Protein AF-A0A1G3LKF8-F1 (afdb_monomer_lite)

pLDDT: mean 77.19, std 15.79, range [40.66, 95.0]

Secondary structure (DSSP, 8-state):
-PEEEEEEEEPP--S-EEEEEE-TTSSEEEEEEEETTEEEEEEEE-GGG--EEEEEEEEEETTSSS------EEEEEEETTS-EEEEEETTEEEEEEETTTTEEEES---TT---SSSSPP-GGGHHHHHHHHHH-

Structure (mmCIF, N/CA/C/O backbone):
data_AF-A0A1G3LKF8-F1
#
_entry.id   AF-A0A1G3LKF8-F1
#
loop_
_atom_site.group_PDB
_atom_site.id
_atom_site.type_symbol
_atom_site.label_atom_id
_atom_site.label_alt_id
_atom_site.label_comp_id
_atom_site.label_asym_id
_atom_site.label_entity_id
_atom_site.label_seq_id
_atom_site.pdbx_PDB_ins_code
_atom_site.Cartn_x
_atom_site.Cartn_y
_atom_site.Cartn_z
_atom_site.occupancy
_atom_site.B_iso_or_equiv
_atom_site.auth_seq_id
_atom_site.auth_comp_id
_atom_site.auth_asym_id
_atom_site.auth_atom_id
_atom_site.pdbx_PDB_model_num
ATOM 1 N N . MET A 1 1 ? -6.029 -15.668 3.009 1.00 64.62 1 MET A N 1
ATOM 2 C CA . MET A 1 1 ? -6.531 -14.304 3.314 1.00 64.62 1 MET A CA 1
ATOM 3 C C . MET A 1 1 ? -6.986 -13.726 1.996 1.00 64.62 1 MET A C 1
ATOM 5 O O . MET A 1 1 ? -6.193 -13.745 1.072 1.00 64.62 1 MET A O 1
ATOM 9 N N . ASN A 1 2 ? -8.210 -13.216 1.867 1.00 74.62 2 ASN A N 1
ATOM 10 C CA . ASN A 1 2 ? -8.661 -12.775 0.546 1.00 74.62 2 ASN A CA 1
ATOM 11 C C . ASN A 1 2 ? -8.170 -11.356 0.231 1.00 74.62 2 ASN A C 1
ATOM 13 O O . ASN A 1 2 ? -8.247 -10.463 1.079 1.00 74.62 2 ASN A O 1
ATOM 17 N N . LEU A 1 3 ? -7.693 -11.156 -0.999 1.00 73.69 3 LEU A N 1
ATOM 18 C CA . LEU A 1 3 ? -7.402 -9.834 -1.547 1.00 73.69 3 LEU A CA 1
ATOM 19 C C . LEU A 1 3 ? -8.635 -9.296 -2.271 1.00 73.69 3 LEU A C 1
ATOM 21 O O . LEU A 1 3 ? -9.253 -9.986 -3.082 1.00 73.69 3 LEU A O 1
ATOM 25 N N . ILE A 1 4 ? -8.983 -8.055 -1.964 1.00 73.88 4 ILE A N 1
ATOM 26 C CA . ILE A 1 4 ? -10.021 -7.288 -2.634 1.00 73.88 4 ILE A CA 1
ATOM 27 C C . ILE A 1 4 ? -9.317 -6.315 -3.573 1.00 73.88 4 ILE A C 1
ATOM 29 O O . ILE A 1 4 ? -8.520 -5.482 -3.134 1.00 73.88 4 ILE A O 1
ATOM 33 N N . ILE A 1 5 ? -9.629 -6.424 -4.865 1.00 67.81 5 ILE A N 1
ATOM 34 C CA . ILE A 1 5 ? -9.165 -5.460 -5.860 1.00 67.81 5 ILE A CA 1
ATOM 35 C C . ILE A 1 5 ? -9.891 -4.145 -5.606 1.00 67.81 5 ILE A C 1
ATOM 37 O O . ILE A 1 5 ? -11.098 -4.056 -5.831 1.00 67.81 5 ILE A O 1
ATOM 41 N N . ASP A 1 6 ? -9.159 -3.138 -5.138 1.00 67.25 6 ASP A N 1
ATOM 42 C CA . ASP A 1 6 ? -9.721 -1.812 -4.878 1.00 67.25 6 ASP A CA 1
ATOM 43 C C . ASP A 1 6 ? -9.543 -0.901 -6.092 1.00 67.25 6 ASP A C 1
ATOM 45 O O . ASP A 1 6 ? -10.496 -0.282 -6.570 1.00 67.25 6 ASP A O 1
ATOM 49 N N . LYS A 1 7 ? -8.327 -0.855 -6.656 1.00 68.56 7 LYS A N 1
ATOM 50 C CA . LYS A 1 7 ? -8.035 0.058 -7.762 1.00 68.56 7 LYS A CA 1
ATOM 51 C C . LYS A 1 7 ? -7.083 -0.542 -8.779 1.00 68.56 7 LYS A C 1
ATOM 53 O O . LYS A 1 7 ? -5.993 -0.997 -8.452 1.00 68.56 7 LYS A O 1
ATOM 58 N N . THR A 1 8 ? -7.480 -0.472 -10.045 1.00 65.94 8 THR A N 1
ATOM 59 C CA . THR A 1 8 ? -6.629 -0.795 -11.195 1.00 65.94 8 THR A CA 1
ATOM 60 C C . THR A 1 8 ? -6.583 0.407 -12.126 1.00 65.94 8 THR A C 1
ATOM 62 O O . THR A 1 8 ? -7.626 0.935 -12.511 1.00 65.94 8 THR A O 1
ATOM 65 N N . ILE A 1 9 ? -5.381 0.843 -12.496 1.00 65.38 9 ILE A N 1
ATOM 66 C CA . ILE A 1 9 ? -5.156 1.922 -13.458 1.00 65.38 9 ILE A CA 1
ATOM 67 C C . ILE A 1 9 ? -4.177 1.433 -14.528 1.00 65.38 9 ILE A C 1
ATOM 69 O O . ILE A 1 9 ? -3.052 1.031 -14.231 1.00 65.38 9 ILE A O 1
ATOM 73 N N . GLY A 1 10 ? -4.595 1.507 -15.794 1.00 58.72 10 GLY A N 1
ATOM 74 C CA . GLY A 1 10 ? -3.678 1.414 -16.930 1.00 58.72 10 GLY A CA 1
ATOM 75 C C . GLY A 1 10 ? -2.925 2.734 -17.084 1.00 58.72 10 GLY A C 1
ATOM 76 O O . GLY A 1 10 ? -3.554 3.790 -17.165 1.00 58.72 10 GLY A O 1
ATOM 77 N N . LEU A 1 11 ? -1.590 2.702 -17.105 1.00 59.66 11 LEU A N 1
ATOM 78 C CA . LEU A 1 11 ? -0.803 3.927 -17.243 1.00 59.66 11 LEU A CA 1
ATOM 79 C C . LEU A 1 11 ? -0.707 4.348 -18.713 1.00 59.66 11 LEU A C 1
ATOM 81 O O . LEU A 1 11 ? -0.151 3.642 -19.555 1.00 59.66 11 LEU A O 1
ATOM 85 N N . ILE A 1 12 ? -1.201 5.552 -19.001 1.00 50.59 12 ILE A N 1
ATOM 86 C CA . ILE A 1 12 ? -0.926 6.291 -20.237 1.00 50.59 12 ILE A CA 1
ATOM 87 C C . ILE A 1 12 ? 0.238 7.253 -19.925 1.00 50.59 12 ILE A C 1
ATOM 89 O O . ILE A 1 12 ? 0.264 7.850 -18.845 1.00 50.59 12 ILE A O 1
ATOM 93 N N . PRO A 1 13 ? 1.250 7.389 -20.801 1.00 49.03 13 PRO A N 1
ATOM 94 C CA . PRO A 1 13 ? 2.447 8.161 -20.484 1.00 49.03 13 PRO A CA 1
ATOM 95 C C . PRO A 1 13 ? 2.147 9.667 -20.501 1.00 49.03 13 PRO A C 1
ATOM 97 O O . PRO A 1 13 ? 2.200 10.289 -21.559 1.00 49.03 13 PRO A O 1
ATOM 100 N N . THR A 1 14 ? 1.859 10.272 -19.344 1.00 45.72 14 THR A N 1
ATOM 101 C CA . THR A 1 14 ? 1.758 11.736 -19.207 1.00 45.72 14 THR A CA 1
ATOM 102 C C . THR A 1 14 ? 2.285 12.261 -17.861 1.00 45.72 14 THR A C 1
ATOM 104 O O . THR A 1 14 ? 1.876 11.808 -16.808 1.00 45.72 14 THR A O 1
ATOM 107 N N . LYS A 1 15 ? 3.191 13.244 -17.955 1.00 51.06 15 LYS A N 1
ATOM 108 C CA . LYS A 1 15 ? 3.700 14.310 -17.050 1.00 51.06 15 LYS A CA 1
ATOM 109 C C . LYS A 1 15 ? 3.727 14.258 -15.502 1.00 51.06 15 LYS A C 1
ATOM 111 O O . LYS A 1 15 ? 4.480 15.051 -14.957 1.00 51.06 15 LYS A O 1
ATOM 116 N N . SER A 1 16 ? 2.990 13.416 -14.793 1.00 52.31 16 SER A N 1
ATOM 117 C CA . SER A 1 16 ? 3.142 13.110 -13.353 1.00 52.31 16 SER A CA 1
ATOM 118 C C . SER A 1 16 ? 2.010 12.147 -13.029 1.00 52.31 16 SER A C 1
ATOM 120 O O . SER A 1 16 ? 0.845 12.479 -13.250 1.00 52.31 16 SER A O 1
ATOM 122 N N . ASN A 1 17 ? 2.352 10.936 -12.597 1.00 75.44 17 ASN A N 1
ATOM 123 C CA . ASN A 1 17 ? 1.387 9.855 -12.450 1.00 75.44 17 ASN A CA 1
ATOM 124 C C . ASN A 1 17 ? 1.394 9.383 -11.002 1.00 75.44 17 ASN A C 1
ATOM 126 O O . ASN A 1 17 ? 2.388 8.819 -10.543 1.00 75.44 17 ASN A O 1
ATOM 130 N N . PHE A 1 18 ? 0.274 9.579 -10.309 1.00 82.62 18 PHE A N 1
ATOM 131 C CA . PHE A 1 18 ? 0.030 8.956 -9.017 1.00 82.62 18 PHE A CA 1
ATOM 132 C C . PHE A 1 18 ? -1.270 8.152 -9.027 1.00 82.62 18 PHE A C 1
ATOM 134 O O . PHE A 1 18 ? -2.196 8.423 -9.795 1.00 82.62 18 PHE A O 1
ATOM 141 N N . VAL A 1 19 ? -1.319 7.144 -8.165 1.00 86.44 19 VAL A N 1
ATOM 142 C CA . VAL A 1 19 ? -2.481 6.302 -7.906 1.00 86.44 19 VAL A CA 1
ATOM 143 C C . VAL A 1 19 ? -2.666 6.232 -6.401 1.00 86.44 19 VAL A C 1
ATOM 145 O O . VAL A 1 19 ? -1.828 5.678 -5.698 1.00 86.44 19 VAL A O 1
ATOM 148 N N . ASP A 1 20 ? -3.758 6.794 -5.904 1.00 90.44 20 ASP A N 1
ATOM 149 C CA . ASP A 1 20 ? -4.176 6.690 -4.509 1.00 90.44 20 ASP A CA 1
ATOM 150 C C . ASP A 1 20 ? -5.216 5.580 -4.326 1.00 90.44 20 ASP A C 1
ATOM 152 O O . ASP A 1 20 ? -6.010 5.311 -5.223 1.00 90.44 20 ASP A O 1
ATOM 156 N N . SER A 1 21 ? -5.246 4.940 -3.168 1.00 92.38 21 SER A N 1
ATOM 157 C CA . SER A 1 21 ? -6.261 3.950 -2.811 1.00 92.38 21 SER A CA 1
ATOM 158 C C . SER A 1 21 ? -6.537 4.044 -1.316 1.00 92.38 21 SER A C 1
ATOM 160 O O . SER A 1 21 ? -5.615 4.160 -0.507 1.00 92.38 21 SER A O 1
ATOM 162 N N . VAL A 1 22 ? -7.817 4.060 -0.956 1.00 92.38 22 VAL A N 1
ATOM 163 C CA . VAL A 1 22 ? -8.288 4.274 0.413 1.00 92.38 22 VAL A CA 1
ATOM 164 C C . VAL A 1 22 ? -8.965 2.998 0.876 1.00 92.38 22 VAL A C 1
ATOM 166 O O . VAL A 1 22 ? -9.902 2.535 0.233 1.00 92.38 22 VAL A O 1
ATOM 169 N N . ALA A 1 23 ? -8.528 2.458 2.011 1.00 90.94 23 ALA A N 1
ATOM 170 C CA . ALA A 1 23 ? -9.195 1.318 2.616 1.00 90.94 23 ALA A CA 1
ATOM 171 C C . ALA A 1 23 ? -10.671 1.644 2.898 1.00 90.94 23 ALA A C 1
ATOM 173 O O . ALA A 1 23 ? -11.007 2.755 3.315 1.00 90.94 23 ALA A O 1
ATOM 174 N N . ILE A 1 24 ? -11.571 0.673 2.722 1.00 89.44 24 ILE A N 1
ATOM 175 C CA . ILE A 1 24 ? -13.025 0.897 2.847 1.00 89.44 24 ILE A CA 1
ATOM 176 C C . ILE A 1 24 ? -13.418 1.378 4.255 1.00 89.44 24 ILE A C 1
ATOM 178 O O . ILE A 1 24 ? -14.353 2.171 4.395 1.00 89.44 24 ILE A O 1
ATOM 182 N N . ASN A 1 25 ? -12.695 0.951 5.296 1.00 88.38 25 ASN A N 1
ATOM 183 C CA . ASN A 1 25 ? -12.883 1.435 6.670 1.00 88.38 25 ASN A CA 1
ATOM 184 C C . ASN A 1 25 ? -12.455 2.902 6.877 1.00 88.38 25 ASN A C 1
ATOM 186 O O . ASN A 1 25 ? -12.800 3.484 7.900 1.00 88.38 25 ASN A O 1
ATOM 190 N N . LYS A 1 26 ? -11.760 3.508 5.906 1.00 90.25 26 LYS A N 1
ATOM 191 C CA . LYS A 1 26 ? -11.259 4.892 5.906 1.00 90.25 26 LYS A CA 1
ATOM 192 C C . LYS A 1 26 ? -10.245 5.212 7.005 1.00 90.25 26 LYS A C 1
ATOM 194 O O . LYS A 1 26 ? -10.048 6.383 7.319 1.00 90.25 26 LYS A O 1
ATOM 199 N N . ASP A 1 27 ? -9.588 4.199 7.559 1.00 93.19 27 ASP A N 1
ATOM 200 C CA . ASP A 1 27 ? -8.506 4.407 8.527 1.00 93.19 27 ASP A CA 1
ATOM 201 C C . ASP A 1 27 ? -7.178 4.683 7.814 1.00 93.19 27 ASP A C 1
ATOM 203 O O . ASP A 1 27 ? -6.383 5.523 8.246 1.00 93.19 27 ASP A O 1
ATOM 207 N N . TYR A 1 28 ? -6.965 4.009 6.682 1.00 95.00 28 TYR A N 1
ATOM 208 C CA . TYR A 1 28 ? -5.699 4.014 5.964 1.00 95.00 28 TYR A CA 1
ATOM 209 C C . TYR A 1 28 ? -5.866 4.327 4.484 1.00 95.00 28 TYR A C 1
ATOM 211 O O . TYR A 1 28 ? -6.902 4.064 3.868 1.00 95.00 28 TYR A O 1
ATOM 219 N N . ALA A 1 29 ? -4.802 4.872 3.911 1.00 94.88 29 ALA A N 1
ATOM 220 C CA . ALA A 1 29 ? -4.660 5.049 2.480 1.00 94.88 29 ALA A CA 1
ATOM 221 C C . ALA A 1 29 ? -3.238 4.710 2.050 1.00 94.88 29 ALA A C 1
ATOM 223 O O . ALA A 1 29 ? -2.298 4.751 2.848 1.00 94.88 29 ALA A O 1
ATOM 224 N N . VAL A 1 30 ? -3.088 4.415 0.768 1.00 94.56 30 VAL A N 1
ATOM 225 C CA . VAL A 1 30 ? -1.791 4.303 0.119 1.00 94.56 30 VAL A CA 1
ATOM 226 C C . VAL A 1 30 ? -1.752 5.151 -1.139 1.00 94.56 30 VAL A C 1
ATOM 228 O O . VAL A 1 30 ? -2.774 5.353 -1.794 1.00 94.56 30 VAL A O 1
ATOM 231 N N . ILE A 1 31 ? -0.569 5.653 -1.476 1.00 92.38 31 ILE A N 1
ATOM 232 C CA . ILE A 1 31 ? -0.340 6.431 -2.694 1.00 92.38 31 ILE A CA 1
ATOM 233 C C . ILE A 1 31 ? 0.888 5.864 -3.382 1.00 92.38 31 ILE A C 1
ATOM 235 O O . ILE A 1 31 ? 1.948 5.768 -2.779 1.00 92.38 31 ILE A O 1
ATOM 239 N N . PHE A 1 32 ? 0.762 5.492 -4.645 1.00 89.75 32 PHE A N 1
ATOM 240 C CA . PHE A 1 32 ? 1.894 5.234 -5.519 1.00 89.75 32 PHE A CA 1
ATOM 241 C C . PHE A 1 32 ? 2.142 6.471 -6.373 1.00 89.75 32 PHE A C 1
ATOM 243 O O . PHE A 1 32 ? 1.205 6.962 -6.992 1.00 89.75 32 PHE A O 1
ATOM 250 N N . GLU A 1 33 ? 3.372 6.967 -6.427 1.00 87.00 33 GLU A N 1
ATOM 251 C CA . GLU A 1 33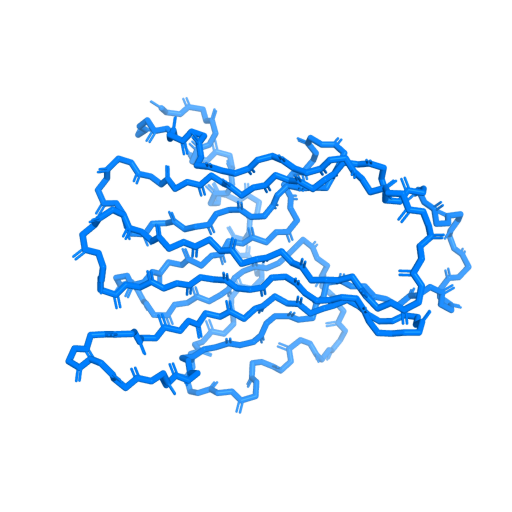 ? 3.745 8.146 -7.210 1.00 87.00 33 GLU A CA 1
ATOM 252 C C . GLU A 1 33 ? 4.981 7.854 -8.055 1.00 87.00 33 GLU A C 1
ATOM 254 O O . GLU A 1 33 ? 5.954 7.274 -7.573 1.00 87.00 33 GLU A O 1
ATOM 259 N N . ILE A 1 34 ? 4.950 8.292 -9.313 1.00 80.31 34 ILE A N 1
ATOM 260 C CA . ILE A 1 34 ? 6.108 8.313 -10.202 1.00 80.31 34 ILE A CA 1
ATOM 261 C C . ILE A 1 34 ? 6.449 9.770 -10.517 1.00 80.31 34 ILE A C 1
ATOM 263 O O . ILE A 1 34 ? 5.640 10.485 -11.115 1.00 80.31 34 ILE A O 1
ATOM 267 N N . ASN A 1 35 ? 7.675 10.175 -10.187 1.00 76.31 35 ASN A N 1
ATOM 268 C CA . ASN A 1 35 ? 8.233 11.479 -10.529 1.00 76.31 35 ASN A CA 1
ATOM 269 C C . ASN A 1 35 ? 9.522 11.316 -11.347 1.00 76.31 35 ASN A C 1
ATOM 271 O O . ASN A 1 35 ? 10.467 10.686 -10.871 1.00 76.31 35 ASN A O 1
ATOM 275 N N . ASP A 1 36 ? 9.543 11.892 -12.555 1.00 67.88 36 ASP A N 1
ATOM 276 C CA . ASP A 1 36 ? 10.607 11.882 -13.575 1.00 67.88 36 ASP A CA 1
ATOM 277 C C . ASP A 1 36 ? 11.183 10.496 -13.928 1.00 67.88 36 ASP A C 1
ATOM 279 O O . ASP A 1 36 ? 10.990 9.991 -15.034 1.00 67.88 36 ASP A O 1
ATOM 283 N N . ALA A 1 37 ? 11.886 9.880 -12.982 1.00 72.44 37 ALA A N 1
ATOM 284 C CA . ALA A 1 37 ? 12.596 8.609 -13.090 1.00 72.44 37 ALA A CA 1
ATOM 285 C C . ALA A 1 37 ? 12.451 7.721 -11.841 1.00 72.44 37 ALA A C 1
ATOM 287 O O . ALA A 1 37 ? 12.979 6.615 -11.817 1.00 72.44 37 ALA A O 1
ATOM 288 N N . THR A 1 38 ? 11.785 8.184 -10.784 1.00 76.88 38 THR A N 1
ATOM 289 C CA . THR A 1 38 ? 11.723 7.497 -9.491 1.00 76.88 38 THR A CA 1
ATOM 290 C C . THR A 1 38 ? 10.286 7.210 -9.096 1.00 76.88 38 THR A C 1
ATOM 292 O O . THR A 1 38 ? 9.410 8.050 -9.286 1.00 76.88 38 THR A O 1
ATOM 295 N N . ALA A 1 39 ? 10.057 6.027 -8.532 1.00 82.75 39 ALA A N 1
ATOM 296 C CA . ALA A 1 39 ? 8.757 5.615 -8.031 1.00 82.75 39 ALA A CA 1
ATOM 297 C C . ALA A 1 39 ? 8.779 5.395 -6.511 1.00 82.75 39 ALA A C 1
ATOM 299 O O . ALA A 1 39 ? 9.666 4.709 -5.991 1.00 82.75 39 ALA A O 1
ATOM 300 N N . TYR A 1 40 ? 7.773 5.934 -5.824 1.00 86.94 40 TYR A N 1
ATOM 301 C CA . TYR A 1 40 ? 7.568 5.819 -4.381 1.00 86.94 40 TYR A CA 1
ATOM 302 C C . TYR A 1 40 ? 6.189 5.238 -4.073 1.00 86.94 40 TYR A C 1
ATOM 304 O O . TYR A 1 40 ? 5.232 5.432 -4.823 1.00 86.94 40 TYR A O 1
ATOM 312 N N . PHE A 1 41 ? 6.083 4.546 -2.943 1.00 90.31 41 PHE A N 1
ATOM 313 C CA . PHE A 1 41 ? 4.821 4.062 -2.403 1.00 90.31 41 PHE A CA 1
ATOM 314 C C . PHE A 1 41 ? 4.680 4.513 -0.951 1.00 90.31 41 PHE A C 1
ATOM 316 O O . PHE A 1 41 ? 5.533 4.212 -0.122 1.00 90.31 41 PHE A O 1
ATOM 323 N N . TYR A 1 42 ? 3.624 5.256 -0.652 1.00 92.06 42 TYR A N 1
ATOM 324 C CA . TYR A 1 42 ? 3.370 5.898 0.631 1.00 92.06 42 TYR A CA 1
ATOM 325 C C . TYR A 1 42 ? 2.253 5.169 1.370 1.00 92.06 42 TYR A C 1
ATOM 327 O O . TYR A 1 42 ? 1.223 4.866 0.771 1.00 92.06 42 TYR A O 1
ATOM 335 N N . ALA A 1 43 ? 2.426 4.962 2.673 1.00 93.62 43 ALA A N 1
ATOM 336 C CA . ALA A 1 43 ? 1.366 4.582 3.599 1.00 93.62 43 ALA A CA 1
ATOM 337 C C . ALA A 1 43 ? 0.908 5.809 4.384 1.00 93.62 43 ALA A C 1
ATOM 339 O O . ALA A 1 43 ? 1.736 6.582 4.875 1.00 93.62 43 ALA A O 1
ATOM 340 N N . LEU A 1 44 ? -0.403 5.975 4.546 1.00 94.25 44 LEU A N 1
ATOM 341 C CA . LEU A 1 44 ? -0.991 7.092 5.273 1.00 94.25 44 LEU A CA 1
ATOM 342 C C . LEU A 1 44 ? -2.006 6.609 6.308 1.00 94.25 44 LEU A C 1
ATOM 344 O O . LEU A 1 44 ? -2.824 5.733 6.036 1.00 94.25 44 LEU A O 1
ATOM 348 N N . ASP A 1 45 ? -1.974 7.245 7.475 1.00 93.94 45 ASP A N 1
ATOM 349 C CA . ASP A 1 45 ? -3.090 7.297 8.413 1.00 93.94 45 ASP A CA 1
ATOM 350 C C . ASP A 1 45 ? -3.953 8.482 7.992 1.00 93.94 45 ASP A C 1
ATOM 352 O O . ASP A 1 45 ? -3.473 9.621 7.963 1.00 93.94 45 ASP A O 1
ATOM 356 N N . ILE A 1 46 ? -5.192 8.190 7.604 1.00 93.81 46 ILE A N 1
ATOM 357 C CA . ILE A 1 46 ? -6.187 9.196 7.223 1.00 93.81 46 ILE A CA 1
ATOM 358 C C . ILE A 1 46 ? -7.327 9.292 8.242 1.00 93.81 46 ILE A C 1
ATOM 360 O O . ILE A 1 46 ? -8.298 10.034 8.038 1.00 93.81 46 ILE A O 1
ATOM 364 N N . SER A 1 47 ? -7.209 8.558 9.352 1.00 89.69 47 SER A N 1
ATOM 365 C CA . SER A 1 47 ? -8.191 8.583 10.421 1.00 89.69 47 SER A CA 1
ATOM 366 C C . SER A 1 47 ? -8.334 10.010 10.953 1.00 89.69 47 SER A C 1
ATOM 368 O O . SER A 1 47 ? -7.392 10.808 11.008 1.00 89.69 47 SER A O 1
ATOM 370 N N . ASN A 1 48 ? -9.554 10.371 11.347 1.00 85.06 48 ASN A N 1
ATOM 371 C CA . ASN A 1 48 ? -9.862 11.699 11.886 1.00 85.06 48 ASN A CA 1
ATOM 372 C C . ASN A 1 48 ? -9.627 12.866 10.901 1.00 85.06 48 ASN A C 1
ATOM 374 O O . ASN A 1 48 ? -9.487 14.014 11.328 1.00 85.06 48 ASN A O 1
ATOM 378 N N . GLY A 1 49 ? -9.584 12.593 9.591 1.00 80.25 49 GLY A N 1
ATOM 379 C CA . GLY A 1 49 ? -9.502 13.616 8.542 1.00 80.25 49 GLY A CA 1
ATOM 380 C C . GLY A 1 49 ? -8.135 14.294 8.408 1.00 80.25 49 GLY A C 1
ATOM 381 O O . GLY A 1 49 ? -8.019 15.291 7.697 1.00 80.25 49 GLY A O 1
ATOM 382 N N . LYS A 1 50 ? -7.098 13.779 9.078 1.00 83.94 50 LYS A N 1
ATOM 383 C CA . LYS A 1 50 ? -5.709 14.228 8.911 1.00 83.94 50 LYS A CA 1
ATOM 384 C C . LYS A 1 50 ? -4.980 13.244 8.017 1.00 83.94 50 LYS A C 1
ATOM 386 O O . LYS A 1 50 ? -5.090 12.059 8.255 1.00 83.94 50 LYS A O 1
ATOM 391 N N . GLN A 1 51 ? -4.194 13.724 7.059 1.00 88.88 51 GLN A N 1
ATOM 392 C CA . GLN A 1 51 ? -3.333 12.865 6.246 1.00 88.88 51 GLN A CA 1
ATOM 393 C C . GLN A 1 51 ? -1.931 12.844 6.852 1.00 88.88 51 GLN A C 1
ATOM 395 O O . GLN A 1 51 ? -1.178 13.810 6.728 1.00 88.88 51 GLN A O 1
ATOM 400 N N . LYS A 1 52 ? -1.592 11.765 7.557 1.00 92.19 52 LYS A N 1
ATOM 401 C CA . LYS A 1 52 ? -0.271 11.576 8.158 1.00 92.19 52 LYS A CA 1
ATOM 402 C C . LYS A 1 52 ? 0.468 10.462 7.429 1.00 92.19 52 LYS A C 1
ATOM 404 O O . LYS A 1 52 ? 0.016 9.323 7.447 1.00 92.19 52 LYS A O 1
ATOM 409 N N . ILE A 1 53 ? 1.634 10.776 6.867 1.00 91.31 53 ILE A N 1
ATOM 410 C CA . ILE A 1 53 ? 2.531 9.762 6.301 1.00 91.31 53 ILE A CA 1
ATOM 411 C C . ILE A 1 53 ? 3.019 8.855 7.437 1.00 91.31 53 ILE A C 1
ATOM 413 O O . ILE A 1 53 ? 3.567 9.323 8.440 1.00 91.31 53 ILE A O 1
ATOM 417 N N . LEU A 1 54 ? 2.756 7.560 7.286 1.00 91.75 54 LEU A N 1
ATOM 418 C CA . LEU A 1 54 ? 3.170 6.500 8.195 1.00 91.75 54 LEU A CA 1
ATOM 419 C C . LEU A 1 54 ? 4.489 5.884 7.764 1.00 91.75 54 LEU A C 1
ATOM 421 O O . LEU A 1 54 ? 5.314 5.651 8.640 1.00 91.75 54 LEU A O 1
ATOM 425 N N . ASP A 1 55 ? 4.639 5.630 6.459 1.00 89.88 55 ASP A N 1
ATOM 426 C CA . ASP A 1 55 ? 5.841 5.069 5.851 1.00 89.88 55 ASP A CA 1
ATOM 427 C C . ASP A 1 55 ? 5.957 5.363 4.354 1.00 89.88 55 ASP A C 1
ATOM 429 O O . ASP A 1 55 ? 4.973 5.724 3.704 1.00 89.88 55 ASP A O 1
ATOM 433 N N . VAL A 1 56 ? 7.176 5.240 3.825 1.00 87.81 56 VAL A N 1
ATOM 434 C CA . VAL A 1 56 ? 7.518 5.452 2.417 1.00 87.81 56 VAL A CA 1
ATOM 435 C C . VAL A 1 56 ? 8.470 4.355 1.957 1.00 87.81 56 VAL A C 1
ATOM 437 O O . VAL A 1 56 ? 9.545 4.167 2.525 1.00 87.81 56 VAL A O 1
ATOM 440 N N . LEU A 1 57 ? 8.092 3.658 0.889 1.00 86.25 57 LEU A N 1
ATOM 441 C CA . LEU A 1 57 ? 8.917 2.661 0.223 1.00 86.25 57 LEU A CA 1
ATOM 442 C C . LEU A 1 57 ? 9.409 3.185 -1.121 1.00 86.25 57 LEU A C 1
ATOM 444 O O . LEU A 1 57 ? 8.636 3.660 -1.954 1.00 86.25 57 LEU A O 1
ATOM 448 N N . TYR A 1 58 ? 10.709 3.036 -1.345 1.00 82.81 58 TYR A N 1
ATOM 449 C CA . TYR A 1 58 ? 11.331 3.240 -2.645 1.00 82.81 58 TYR A CA 1
ATOM 450 C C . TYR A 1 58 ? 11.053 2.036 -3.553 1.00 82.81 58 TYR A C 1
ATOM 452 O O . TYR A 1 58 ? 11.352 0.907 -3.161 1.00 82.81 58 TYR A O 1
ATOM 460 N N . ILE A 1 59 ? 10.501 2.242 -4.752 1.00 82.00 59 ILE A N 1
ATOM 461 C CA . ILE A 1 59 ? 10.119 1.136 -5.646 1.00 82.00 59 ILE A CA 1
ATOM 462 C C . ILE A 1 59 ? 11.175 0.895 -6.735 1.00 82.00 59 ILE A C 1
ATOM 464 O O . ILE A 1 59 ? 11.693 -0.216 -6.822 1.00 82.00 59 ILE A O 1
ATOM 468 N N . TYR A 1 60 ? 11.551 1.908 -7.528 1.00 74.06 60 TYR A N 1
ATOM 469 C CA . TYR A 1 60 ? 12.679 1.820 -8.478 1.00 74.06 60 TYR A CA 1
ATOM 470 C C . TYR A 1 60 ? 13.155 3.201 -8.984 1.00 74.06 60 TYR A C 1
ATOM 472 O O . TYR A 1 60 ? 12.443 4.198 -8.845 1.00 74.06 60 TYR A O 1
ATOM 480 N N . ASN A 1 61 ? 14.333 3.220 -9.637 1.00 66.44 61 ASN A N 1
ATOM 481 C CA . ASN A 1 61 ? 14.841 4.311 -10.486 1.00 66.44 61 ASN A CA 1
ATOM 482 C C . ASN A 1 61 ? 14.972 3.846 -11.951 1.00 66.44 61 ASN A C 1
ATOM 484 O O . ASN A 1 61 ? 15.561 2.794 -12.192 1.00 66.44 61 ASN A O 1
ATOM 488 N N . THR A 1 62 ? 14.539 4.634 -12.937 1.00 55.41 62 THR A N 1
ATOM 489 C CA . THR A 1 62 ? 14.702 4.329 -14.373 1.00 55.41 62 THR A CA 1
ATOM 490 C C . THR A 1 62 ? 16.125 4.561 -14.900 1.00 55.41 62 THR A C 1
ATOM 492 O O . THR A 1 62 ? 16.377 4.329 -16.079 1.00 55.41 62 THR A O 1
ATOM 495 N N . THR A 1 63 ? 17.061 5.031 -14.067 1.00 49.88 63 THR A N 1
ATOM 496 C CA . THR A 1 63 ? 18.492 5.149 -14.422 1.00 49.88 63 THR A CA 1
ATOM 497 C C . THR A 1 63 ? 19.281 3.849 -14.238 1.00 49.88 63 THR A C 1
ATOM 499 O O . THR A 1 63 ? 20.411 3.749 -14.720 1.00 49.88 63 THR A O 1
ATOM 502 N N . ALA A 1 64 ? 18.704 2.828 -13.594 1.00 45.06 64 ALA A N 1
ATOM 503 C CA . ALA A 1 64 ? 19.291 1.494 -13.570 1.00 45.06 64 ALA A CA 1
ATOM 504 C C . ALA A 1 64 ? 19.105 0.841 -14.950 1.00 45.06 64 ALA A C 1
ATOM 506 O O . ALA A 1 64 ? 17.981 0.688 -15.416 1.00 45.06 64 ALA A O 1
ATOM 507 N N . ILE A 1 65 ? 20.213 0.485 -15.608 1.00 43.09 65 ILE A N 1
ATOM 508 C CA . ILE A 1 65 ? 20.295 -0.155 -16.935 1.00 43.09 65 ILE A CA 1
ATOM 509 C C . ILE A 1 65 ? 19.751 -1.591 -16.860 1.00 43.09 65 ILE A C 1
ATOM 511 O O . ILE A 1 65 ? 20.472 -2.581 -16.932 1.00 43.09 65 ILE A O 1
ATOM 515 N N . LEU A 1 66 ? 18.450 -1.698 -16.672 1.00 40.66 66 LEU A N 1
ATOM 516 C CA . LEU A 1 66 ? 17.624 -2.868 -16.884 1.00 40.66 66 LEU A CA 1
ATOM 517 C C . LEU A 1 66 ? 16.414 -2.279 -17.581 1.00 40.66 66 LEU A C 1
ATOM 519 O O . LEU A 1 66 ? 15.844 -1.324 -17.058 1.00 40.66 66 LEU A O 1
ATOM 523 N N . GLU A 1 67 ? 16.110 -2.750 -18.792 1.00 45.38 67 GLU A N 1
ATOM 524 C CA . GLU A 1 67 ? 14.975 -2.277 -19.586 1.00 45.38 67 GLU A CA 1
ATOM 525 C C . GLU A 1 67 ? 13.823 -1.893 -18.656 1.00 45.38 67 GLU A C 1
ATOM 527 O O . GLU A 1 67 ? 13.368 -2.766 -17.906 1.00 45.38 67 GLU A O 1
ATOM 532 N N . PRO A 1 68 ? 13.382 -0.619 -18.612 1.00 49.59 68 PRO A N 1
ATOM 533 C CA . PRO A 1 68 ? 12.211 -0.295 -17.831 1.00 49.59 68 PRO A CA 1
ATOM 534 C C . PRO A 1 68 ? 11.103 -1.138 -18.447 1.00 49.59 68 PRO A C 1
ATOM 536 O O . PRO A 1 68 ? 10.617 -0.807 -19.530 1.00 49.59 68 PRO A O 1
ATOM 539 N N . LYS A 1 69 ? 10.740 -2.261 -17.800 1.00 53.53 69 LYS A N 1
ATOM 540 C CA . LYS A 1 69 ? 9.471 -2.945 -18.037 1.00 53.53 69 LYS A CA 1
ATOM 541 C C . LYS A 1 69 ? 8.482 -1.805 -17.956 1.00 53.53 69 LYS A C 1
ATOM 543 O O . LYS A 1 69 ? 8.280 -1.263 -16.871 1.00 53.53 69 LYS A O 1
ATOM 548 N N . LYS A 1 70 ? 8.002 -1.348 -19.113 1.00 65.31 70 LYS A N 1
ATOM 549 C CA . LYS A 1 70 ? 7.191 -0.143 -19.203 1.00 65.31 70 LYS A CA 1
ATOM 550 C C . LYS A 1 70 ? 6.060 -0.373 -18.221 1.00 65.31 70 LYS A C 1
ATOM 552 O O . LYS A 1 70 ? 5.305 -1.329 -18.393 1.00 65.31 70 LYS A O 1
ATOM 557 N N . VAL A 1 71 ? 6.036 0.392 -17.134 1.00 68.75 71 VAL A N 1
ATOM 558 C CA . VAL A 1 71 ? 4.975 0.279 -16.140 1.00 68.75 71 VAL A CA 1
ATOM 559 C C . VAL A 1 71 ? 3.701 0.574 -16.912 1.00 68.75 71 VAL A C 1
ATOM 561 O O . VAL A 1 71 ? 3.502 1.687 -17.393 1.00 68.75 71 VAL A O 1
ATOM 564 N N . SER A 1 72 ? 2.935 -0.479 -17.172 1.00 70.38 72 SER A N 1
ATOM 565 C CA . SER A 1 72 ? 1.817 -0.461 -18.115 1.00 70.38 72 SER A CA 1
ATOM 566 C C . SER A 1 72 ? 0.497 -0.617 -17.376 1.00 70.38 72 SER A C 1
ATOM 568 O O . SER A 1 72 ? -0.502 -0.017 -17.769 1.00 70.38 72 SER A O 1
ATOM 570 N N . ALA A 1 73 ? 0.528 -1.316 -16.241 1.00 80.31 73 ALA A N 1
ATOM 571 C CA . ALA A 1 73 ? -0.578 -1.435 -15.312 1.00 80.31 73 ALA A CA 1
ATOM 572 C C . ALA A 1 73 ? -0.082 -1.274 -13.872 1.00 80.31 73 ALA A C 1
ATOM 574 O O . ALA A 1 73 ? 0.923 -1.876 -13.484 1.00 80.31 73 ALA A O 1
ATOM 575 N N . ILE A 1 74 ? -0.815 -0.479 -13.095 1.00 84.50 74 ILE A N 1
ATOM 576 C CA . ILE A 1 74 ? -0.698 -0.383 -11.641 1.00 84.50 74 ILE A CA 1
ATOM 577 C C . ILE A 1 74 ? -1.990 -0.914 -11.040 1.00 84.50 74 ILE A C 1
ATOM 579 O O . ILE A 1 74 ? -3.085 -0.520 -11.453 1.00 84.50 74 ILE A O 1
ATOM 583 N N . LYS A 1 75 ? -1.860 -1.779 -10.041 1.00 89.12 75 LYS A N 1
ATOM 584 C CA . LYS A 1 75 ? -2.987 -2.261 -9.250 1.00 89.12 75 LYS A CA 1
ATOM 585 C C . LYS A 1 75 ? -2.645 -2.172 -7.772 1.00 89.12 75 LYS A C 1
ATOM 587 O O . LYS A 1 75 ? -1.517 -2.466 -7.379 1.00 89.12 75 LYS A O 1
ATOM 592 N N . ILE A 1 76 ? -3.616 -1.737 -6.981 1.00 91.62 76 ILE A N 1
ATOM 593 C CA . ILE A 1 76 ? -3.540 -1.740 -5.527 1.00 91.62 76 ILE A CA 1
ATOM 594 C C . ILE A 1 76 ? -4.684 -2.598 -5.010 1.00 91.62 76 ILE A C 1
ATOM 596 O O . ILE A 1 76 ? -5.856 -2.291 -5.253 1.00 91.62 76 ILE A O 1
ATOM 600 N N . ASP A 1 77 ? -4.313 -3.644 -4.282 1.00 92.25 77 ASP A N 1
ATOM 601 C CA . ASP A 1 77 ? -5.259 -4.527 -3.612 1.00 92.25 77 ASP A CA 1
ATOM 602 C C . ASP A 1 77 ? -5.115 -4.371 -2.102 1.00 92.25 77 ASP A C 1
ATOM 604 O O . ASP A 1 77 ? -4.011 -4.185 -1.577 1.00 92.25 77 ASP A O 1
ATOM 608 N N . TRP A 1 78 ? -6.240 -4.494 -1.407 1.00 93.56 78 TRP A N 1
ATOM 609 C CA . TRP A 1 78 ? -6.277 -4.555 0.047 1.00 93.56 78 TRP A CA 1
ATOM 610 C C . TRP A 1 78 ? -6.630 -5.961 0.500 1.00 93.56 78 TRP A C 1
ATOM 612 O O . TRP A 1 78 ? -7.399 -6.660 -0.157 1.00 93.56 78 TRP A O 1
ATOM 622 N N . SER A 1 79 ? -6.125 -6.377 1.656 1.00 91.75 79 SER A N 1
ATOM 623 C CA . SER A 1 79 ? -6.738 -7.511 2.344 1.00 91.75 79 SER A CA 1
ATOM 624 C C . SER A 1 79 ? -8.166 -7.164 2.776 1.00 91.75 79 SER A C 1
ATOM 626 O O . SER A 1 79 ? -8.483 -6.009 3.058 1.00 91.75 79 SER A O 1
ATOM 628 N N . ASP A 1 80 ? -9.026 -8.173 2.875 1.00 88.38 80 ASP A N 1
ATOM 629 C CA . ASP A 1 80 ? -10.415 -8.049 3.346 1.00 88.38 80 ASP A CA 1
ATOM 630 C C . ASP A 1 80 ? -10.579 -7.364 4.717 1.00 88.38 80 ASP A C 1
ATOM 632 O O . ASP A 1 80 ? -11.583 -6.703 4.983 1.00 88.38 80 ASP A O 1
ATOM 636 N N . ASN A 1 81 ? -9.576 -7.500 5.581 1.00 89.12 81 ASN A N 1
ATOM 637 C CA . ASN A 1 81 ? -9.490 -6.856 6.888 1.00 89.12 81 ASN A CA 1
ATOM 638 C C . ASN A 1 81 ? -8.779 -5.488 6.866 1.00 89.12 81 ASN A C 1
ATOM 640 O O . ASN A 1 81 ? -8.563 -4.907 7.930 1.00 89.12 81 ASN A O 1
ATOM 644 N N . TYR A 1 82 ? -8.386 -5.004 5.685 1.00 90.38 82 TYR A N 1
ATOM 645 C CA . TYR A 1 82 ? -7.710 -3.727 5.434 1.00 90.38 82 TYR A CA 1
ATOM 646 C C . TYR A 1 82 ? -6.377 -3.528 6.174 1.00 90.38 82 TYR A C 1
ATOM 648 O O . TYR A 1 82 ? -5.927 -2.400 6.374 1.00 90.38 82 TYR A O 1
ATOM 656 N N . ARG A 1 83 ? -5.732 -4.622 6.593 1.00 89.81 83 ARG A N 1
ATOM 657 C CA . ARG A 1 83 ? -4.425 -4.599 7.272 1.00 89.81 83 ARG A CA 1
ATOM 658 C C . ARG A 1 83 ? -3.250 -4.617 6.311 1.00 89.81 83 ARG A C 1
ATOM 660 O O . ARG A 1 83 ? -2.173 -4.159 6.682 1.00 89.81 83 ARG A O 1
ATOM 667 N N . TYR A 1 84 ? -3.458 -5.140 5.108 1.00 92.56 84 TYR A N 1
ATOM 668 C CA . TYR A 1 84 ? -2.459 -5.187 4.056 1.00 92.56 84 TYR A CA 1
ATOM 669 C C . TYR A 1 84 ? -2.902 -4.348 2.870 1.00 92.56 84 TYR A C 1
ATOM 671 O O . TYR A 1 84 ? -4.036 -4.484 2.416 1.00 92.56 84 TYR A O 1
ATOM 679 N N . ALA A 1 85 ? -1.982 -3.542 2.350 1.00 94.19 85 ALA A N 1
ATOM 680 C CA . ALA A 1 85 ? -2.094 -2.931 1.031 1.00 94.19 85 ALA A CA 1
ATOM 681 C C . ALA A 1 85 ? -0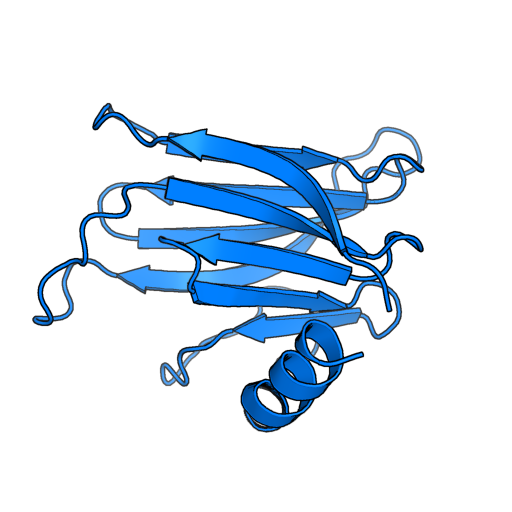.926 -3.403 0.171 1.00 94.19 85 ALA A C 1
ATOM 683 O O . ALA A 1 85 ? 0.226 -3.342 0.611 1.00 94.19 85 ALA A O 1
ATOM 684 N N . ILE A 1 86 ? -1.218 -3.867 -1.041 1.00 93.44 86 ILE A N 1
ATOM 685 C CA . ILE A 1 86 ? -0.234 -4.458 -1.948 1.00 93.44 86 ILE A CA 1
ATOM 686 C C . ILE A 1 86 ? -0.202 -3.659 -3.238 1.00 93.44 86 ILE A C 1
ATOM 688 O O . ILE A 1 86 ? -1.228 -3.491 -3.893 1.00 93.44 86 ILE A O 1
ATOM 692 N N . LEU A 1 87 ? 0.990 -3.208 -3.618 1.00 91.69 87 LEU A N 1
ATOM 693 C CA . LEU A 1 87 ? 1.248 -2.613 -4.919 1.00 91.69 87 LEU A CA 1
ATOM 694 C C . LEU A 1 87 ? 1.664 -3.702 -5.907 1.00 91.69 87 LEU A C 1
ATOM 696 O O . LEU A 1 87 ? 2.693 -4.358 -5.723 1.00 91.69 87 LEU A O 1
ATOM 700 N N . PHE A 1 88 ? 0.911 -3.817 -6.994 1.00 88.00 88 PHE A N 1
ATOM 701 C CA . PHE A 1 88 ? 1.266 -4.604 -8.163 1.00 88.00 88 PHE A CA 1
ATOM 702 C C . PHE A 1 88 ? 1.644 -3.690 -9.324 1.00 88.00 88 PHE A C 1
ATOM 704 O O . PHE A 1 88 ? 0.949 -2.715 -9.625 1.00 88.00 88 PHE A O 1
ATOM 711 N N . ILE A 1 89 ? 2.718 -4.057 -10.016 1.00 84.50 89 ILE A N 1
ATOM 712 C CA . ILE A 1 89 ? 3.135 -3.438 -11.270 1.00 84.50 89 ILE A CA 1
ATOM 713 C C . ILE A 1 89 ? 3.212 -4.536 -12.318 1.00 84.50 89 ILE A C 1
ATOM 715 O O . ILE A 1 89 ? 3.979 -5.481 -12.160 1.00 84.50 89 ILE A O 1
ATOM 719 N N . ASN A 1 90 ? 2.430 -4.402 -13.393 1.00 83.56 90 ASN A N 1
ATOM 720 C CA . ASN A 1 90 ? 2.299 -5.435 -14.427 1.00 83.56 90 ASN A CA 1
ATOM 721 C C . ASN A 1 90 ? 1.980 -6.825 -13.821 1.00 83.56 90 ASN A C 1
ATOM 723 O O . ASN A 1 90 ? 2.600 -7.815 -14.193 1.00 83.56 90 ASN A O 1
ATOM 727 N N . ASP A 1 91 ? 1.059 -6.860 -12.848 1.00 85.44 91 ASP A N 1
ATOM 728 C CA . ASP A 1 91 ? 0.633 -8.038 -12.065 1.00 85.44 91 ASP A CA 1
ATOM 729 C C . ASP A 1 91 ? 1.696 -8.706 -11.172 1.00 85.44 91 ASP A C 1
ATOM 731 O O . ASP A 1 91 ? 1.363 -9.593 -10.386 1.00 85.44 91 ASP A O 1
ATOM 735 N N . ASP A 1 92 ? 2.938 -8.223 -11.186 1.00 85.69 92 ASP A N 1
ATOM 736 C CA . ASP A 1 92 ? 3.976 -8.639 -10.247 1.00 85.69 92 ASP A CA 1
ATOM 737 C C . ASP A 1 92 ? 3.850 -7.817 -8.941 1.00 85.69 92 ASP A C 1
ATOM 739 O O . ASP A 1 92 ? 3.764 -6.583 -8.999 1.00 85.69 92 ASP A O 1
ATOM 743 N N . PRO A 1 93 ? 3.850 -8.433 -7.745 1.00 89.12 93 PRO A N 1
ATOM 744 C CA . PRO A 1 93 ? 3.855 -7.698 -6.481 1.00 89.12 93 PRO A CA 1
ATOM 745 C C . PRO A 1 93 ? 5.206 -7.005 -6.267 1.00 89.12 93 PRO A C 1
ATOM 747 O O . PRO A 1 93 ? 6.254 -7.640 -6.359 1.00 89.12 93 PRO A O 1
ATOM 750 N N . HIS A 1 94 ? 5.181 -5.712 -5.948 1.00 87.06 94 HIS A N 1
ATOM 751 C CA . HIS A 1 94 ? 6.388 -4.888 -5.800 1.00 87.06 94 HIS A CA 1
ATOM 752 C C . HIS A 1 94 ? 6.580 -4.336 -4.385 1.00 87.06 94 HIS A C 1
ATOM 754 O O . HIS A 1 94 ? 7.720 -4.160 -3.946 1.00 87.06 94 HIS A O 1
ATOM 760 N N . ALA A 1 95 ? 5.487 -4.069 -3.665 1.00 89.69 95 ALA A N 1
ATOM 761 C CA . ALA A 1 95 ? 5.537 -3.603 -2.284 1.00 89.69 95 ALA A CA 1
ATOM 762 C C . ALA A 1 95 ? 4.290 -3.995 -1.489 1.00 89.69 95 ALA A C 1
ATOM 764 O O . ALA A 1 95 ? 3.213 -4.181 -2.056 1.00 89.69 95 ALA A O 1
ATOM 765 N N . ILE A 1 96 ? 4.452 -4.099 -0.170 1.00 91.69 96 ILE A N 1
ATOM 766 C CA . ILE A 1 96 ? 3.384 -4.373 0.793 1.00 91.69 96 ILE A CA 1
ATOM 767 C C . ILE A 1 96 ? 3.553 -3.451 1.999 1.00 91.69 96 ILE A C 1
ATOM 769 O O . ILE A 1 96 ? 4.657 -3.324 2.533 1.00 91.69 96 ILE A O 1
ATOM 773 N N . PHE A 1 97 ? 2.446 -2.892 2.478 1.00 92.38 97 PHE A N 1
ATOM 774 C CA . PHE A 1 97 ? 2.348 -2.343 3.827 1.00 92.38 97 PHE A CA 1
ATOM 775 C C . PHE A 1 97 ? 1.540 -3.273 4.726 1.00 92.38 97 PHE A C 1
ATOM 777 O O . PHE A 1 97 ? 0.454 -3.697 4.346 1.00 92.38 97 PHE A O 1
ATOM 784 N N . ASP A 1 98 ? 2.073 -3.564 5.912 1.00 92.38 98 ASP A N 1
ATOM 785 C CA . ASP A 1 98 ? 1.380 -4.213 7.025 1.00 92.38 98 ASP A CA 1
ATOM 786 C C . ASP A 1 98 ? 1.093 -3.149 8.092 1.00 92.38 98 ASP A C 1
ATOM 788 O O . ASP A 1 98 ? 1.980 -2.746 8.857 1.00 92.38 98 ASP A O 1
ATOM 792 N N . PHE A 1 99 ? -0.148 -2.660 8.116 1.00 91.44 99 PHE A N 1
A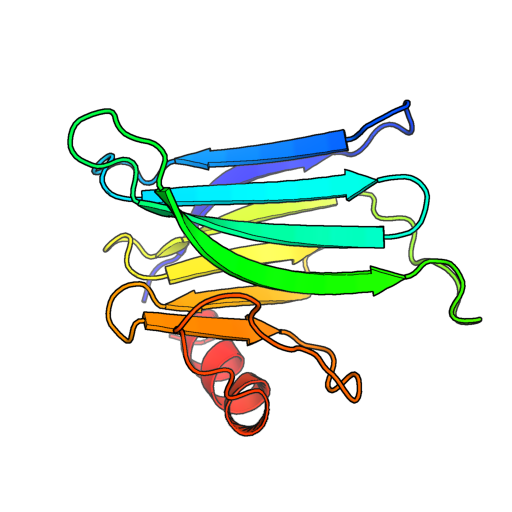TOM 793 C CA . PHE A 1 99 ? -0.569 -1.583 9.010 1.00 91.44 99 PHE A CA 1
ATOM 794 C C . PHE A 1 99 ? -0.660 -2.027 10.474 1.00 91.44 99 PHE A C 1
ATOM 796 O O . PHE A 1 99 ? -0.467 -1.212 11.378 1.00 91.44 99 PHE A O 1
ATOM 803 N N . GLU A 1 100 ? -0.895 -3.317 10.728 1.00 90.94 100 GLU A N 1
ATOM 804 C CA . GLU A 1 100 ? -0.948 -3.869 12.082 1.00 90.94 100 GLU A CA 1
ATOM 805 C C . GLU A 1 100 ? 0.460 -4.010 12.668 1.00 90.94 100 GLU A C 1
ATOM 807 O O . GLU A 1 100 ? 0.726 -3.567 13.789 1.00 90.94 100 GLU A O 1
ATOM 812 N N . ALA A 1 101 ? 1.384 -4.579 11.893 1.00 89.75 101 ALA A N 1
ATOM 813 C CA . ALA A 1 101 ? 2.771 -4.749 12.304 1.00 89.75 101 ALA A CA 1
ATOM 814 C C . ALA A 1 101 ? 3.594 -3.454 12.217 1.00 89.75 101 ALA A C 1
ATOM 816 O O . ALA A 1 101 ? 4.703 -3.422 12.762 1.00 89.75 101 ALA A O 1
ATOM 817 N N . LYS A 1 102 ? 3.064 -2.411 11.560 1.00 90.81 102 LYS A N 1
ATOM 818 C CA . LYS A 1 102 ? 3.733 -1.132 11.270 1.00 90.81 102 LYS A CA 1
ATOM 819 C C . LYS A 1 102 ? 5.019 -1.335 10.472 1.00 90.81 102 LYS A C 1
ATOM 821 O O . LYS A 1 102 ? 6.115 -0.979 10.919 1.00 90.81 102 LYS A O 1
ATOM 826 N N . ARG A 1 103 ? 4.884 -1.993 9.317 1.00 88.50 103 ARG A N 1
ATOM 827 C CA . ARG A 1 103 ? 6.011 -2.377 8.454 1.00 88.50 103 ARG A CA 1
ATOM 828 C C . ARG A 1 103 ? 5.716 -2.147 6.981 1.00 88.50 103 ARG A C 1
ATOM 830 O O . ARG A 1 103 ? 4.629 -2.464 6.506 1.00 88.50 103 ARG A O 1
ATOM 837 N N . GLY A 1 104 ? 6.728 -1.671 6.266 1.00 88.00 104 GLY A N 1
ATOM 838 C CA . GLY A 1 104 ? 6.801 -1.703 4.813 1.00 88.00 104 GLY A CA 1
ATOM 839 C C . GLY A 1 104 ? 7.790 -2.768 4.333 1.00 88.00 104 GLY A C 1
ATOM 840 O O . GLY A 1 104 ? 8.832 -2.992 4.955 1.00 88.00 104 GLY A O 1
ATOM 841 N N . TYR A 1 105 ? 7.457 -3.421 3.222 1.00 86.75 105 TYR A N 1
ATOM 842 C CA . TYR A 1 105 ? 8.293 -4.413 2.549 1.00 86.75 105 TYR A CA 1
ATOM 843 C C . TYR A 1 105 ? 8.321 -4.128 1.042 1.00 86.75 105 TYR A C 1
ATOM 845 O O . TYR A 1 105 ? 7.266 -3.876 0.459 1.00 86.75 105 TYR A O 1
ATOM 853 N N . ASN A 1 106 ? 9.485 -4.209 0.389 1.00 83.06 106 ASN A N 1
ATOM 854 C CA . ASN A 1 106 ? 9.598 -4.083 -1.068 1.00 83.06 106 ASN A CA 1
ATOM 855 C C . ASN A 1 106 ? 10.452 -5.203 -1.688 1.00 83.06 106 ASN A C 1
ATOM 857 O O . ASN A 1 106 ? 11.259 -5.849 -1.022 1.00 83.06 106 ASN A O 1
ATOM 861 N N . GLN A 1 107 ? 10.256 -5.440 -2.987 1.00 76.56 107 GLN A N 1
ATOM 862 C CA . GLN A 1 107 ? 10.937 -6.506 -3.730 1.00 76.56 107 GLN A CA 1
ATOM 863 C C . GLN A 1 107 ? 12.452 -6.279 -3.883 1.00 76.56 107 GLN A C 1
ATOM 865 O O . GLN A 1 107 ? 13.208 -7.241 -4.024 1.00 76.56 107 GLN A O 1
ATOM 870 N N . VAL A 1 108 ? 12.906 -5.022 -3.886 1.00 66.88 108 VAL A N 1
ATOM 871 C CA . VAL A 1 108 ? 14.301 -4.668 -4.179 1.00 66.88 108 VAL A CA 1
ATOM 872 C C . VAL A 1 108 ? 15.085 -4.463 -2.881 1.00 66.88 108 VAL A C 1
ATOM 874 O O . VAL A 1 108 ? 14.855 -3.504 -2.144 1.00 66.88 108 VAL A O 1
ATOM 877 N N . GLU A 1 109 ? 16.091 -5.310 -2.643 1.00 53.03 109 GLU A N 1
ATOM 878 C CA . GLU A 1 109 ? 17.166 -5.067 -1.669 1.00 53.03 109 GLU A CA 1
ATOM 879 C C . GLU A 1 109 ? 18.127 -3.981 -2.192 1.00 53.03 109 GLU A C 1
ATOM 881 O O . GLU A 1 109 ? 19.317 -4.216 -2.387 1.00 53.03 109 GLU A O 1
ATOM 886 N N . TYR A 1 110 ? 17.627 -2.781 -2.497 1.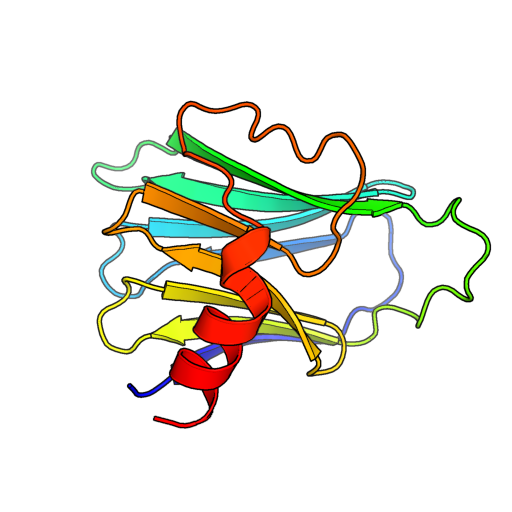00 47.28 110 TYR A N 1
ATOM 887 C CA . TYR A 1 110 ? 18.532 -1.680 -2.824 1.00 47.28 110 TYR A CA 1
ATOM 888 C C . TYR A 1 110 ? 19.235 -1.240 -1.526 1.00 47.28 110 TYR A C 1
ATOM 890 O O . TYR A 1 110 ? 18.564 -1.227 -0.488 1.00 47.28 110 TYR A O 1
ATOM 898 N N . PRO A 1 111 ? 20.538 -0.873 -1.525 1.00 43.22 111 PRO A N 1
ATOM 899 C CA . PRO A 1 111 ? 21.353 -0.748 -0.302 1.00 43.22 111 PRO A CA 1
ATOM 900 C C . PRO A 1 111 ? 20.907 0.305 0.726 1.00 43.22 111 PRO A C 1
ATOM 902 O O . PRO A 1 111 ? 21.587 0.524 1.724 1.00 43.22 111 PRO A O 1
ATOM 905 N N . SER A 1 112 ? 19.786 0.976 0.506 1.00 41.69 112 SER A N 1
ATOM 906 C CA . SER A 1 112 ? 19.294 2.056 1.349 1.00 41.69 112 SER A CA 1
ATOM 907 C C . SER A 1 112 ? 17.813 2.311 1.080 1.00 41.69 112 SER A C 1
ATOM 909 O O . SER A 1 112 ? 17.391 3.444 0.873 1.00 41.69 112 SER A O 1
ATOM 911 N N . GLY A 1 113 ? 16.991 1.258 1.124 1.00 45.56 113 GLY A N 1
ATOM 912 C CA . GLY A 1 113 ? 15.558 1.406 1.398 1.00 45.56 113 GLY A CA 1
ATOM 913 C C . GLY A 1 113 ? 15.352 1.883 2.837 1.00 45.56 113 GLY A C 1
ATOM 914 O O . GLY A 1 113 ? 14.829 1.148 3.669 1.00 45.56 113 GLY A O 1
ATOM 915 N N . ILE A 1 114 ? 15.862 3.067 3.172 1.00 45.59 114 ILE A N 1
ATOM 916 C CA . ILE A 1 114 ? 15.566 3.732 4.432 1.00 45.59 114 ILE A CA 1
ATOM 917 C C . ILE A 1 114 ? 14.074 4.039 4.345 1.00 45.59 114 ILE A C 1
ATOM 919 O O . ILE A 1 114 ? 13.668 4.843 3.508 1.00 45.59 114 ILE A O 1
ATOM 923 N N . SER A 1 115 ? 13.252 3.378 5.162 1.00 50.66 115 SER A N 1
ATOM 924 C CA . SER A 1 115 ? 11.986 3.994 5.532 1.00 50.66 115 SER A CA 1
ATOM 925 C C . SER A 1 115 ? 12.366 5.340 6.140 1.00 50.66 115 SER A C 1
ATOM 927 O O . SER A 1 115 ? 13.041 5.405 7.167 1.00 50.66 115 SER A O 1
ATOM 929 N N . GLU A 1 116 ? 12.002 6.443 5.489 1.00 52.44 116 GLU A N 1
ATOM 930 C CA . GLU A 1 116 ? 12.263 7.786 6.034 1.00 52.44 116 GLU A CA 1
ATOM 931 C C . GLU A 1 116 ? 11.425 8.067 7.297 1.00 52.44 116 GLU A C 1
ATOM 933 O O . GLU A 1 116 ? 11.467 9.148 7.883 1.00 52.44 116 GLU A O 1
ATOM 938 N N . THR A 1 117 ? 10.659 7.073 7.742 1.00 57.09 117 THR A N 1
ATOM 939 C CA . THR A 1 117 ? 9.741 7.119 8.865 1.00 57.09 1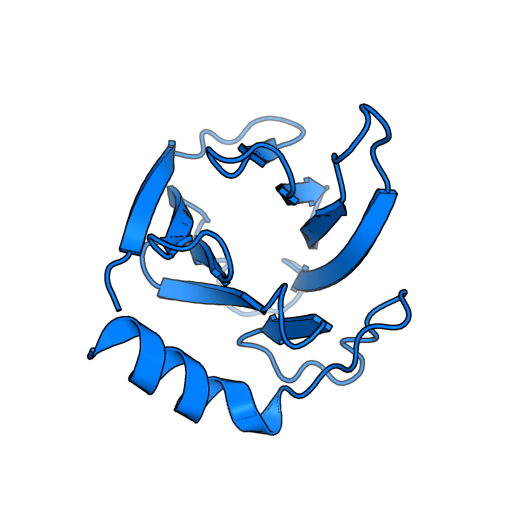17 THR A CA 1
ATOM 940 C C . THR A 1 117 ? 10.009 5.952 9.822 1.00 57.09 117 THR A C 1
ATOM 942 O O . THR A 1 117 ? 10.654 4.964 9.479 1.00 57.09 117 THR A O 1
ATOM 945 N N . GLY A 1 118 ? 9.494 6.044 11.050 1.00 58.66 118 GLY A N 1
ATOM 946 C CA . GLY A 1 118 ? 9.772 5.100 12.139 1.00 58.66 118 GLY A CA 1
ATOM 947 C C . GLY A 1 118 ? 9.234 3.667 11.985 1.00 58.66 118 GLY A C 1
ATOM 948 O O . GLY A 1 118 ? 9.173 2.962 12.993 1.00 58.66 118 GLY A O 1
ATOM 949 N N . TRP A 1 119 ? 8.809 3.230 10.796 1.00 75.94 119 TRP A N 1
ATOM 950 C CA . TRP A 1 119 ? 8.424 1.839 10.530 1.00 75.94 119 TRP A CA 1
ATOM 951 C C . TRP A 1 119 ? 9.657 1.007 10.178 1.00 75.94 119 TRP A C 1
ATOM 953 O O . TRP A 1 119 ? 10.553 1.455 9.466 1.00 75.94 119 TRP A O 1
ATOM 963 N N . SER A 1 120 ? 9.750 -0.210 10.717 1.00 62.53 120 SER A N 1
ATOM 964 C CA . SER A 1 120 ? 10.931 -1.049 10.499 1.00 62.53 120 SER A CA 1
ATOM 965 C C . SER A 1 120 ? 10.900 -1.672 9.104 1.00 62.53 120 SER A C 1
ATOM 967 O O . SER A 1 120 ? 9.984 -2.446 8.818 1.00 62.53 120 SER A O 1
ATOM 969 N N . ASN A 1 121 ? 11.925 -1.424 8.287 1.00 62.41 121 ASN A N 1
ATOM 970 C CA . ASN A 1 121 ? 12.113 -2.142 7.030 1.00 62.41 121 ASN A CA 1
ATOM 971 C C . ASN A 1 121 ? 12.723 -3.536 7.297 1.00 62.41 121 ASN A C 1
ATOM 973 O O . ASN A 1 121 ? 13.799 -3.660 7.893 1.00 62.41 121 ASN A O 1
ATOM 977 N N . LYS A 1 122 ? 12.029 -4.596 6.865 1.00 61.47 122 LYS A N 1
ATOM 978 C CA . LYS A 1 122 ? 12.498 -5.988 6.938 1.00 61.47 122 LYS A CA 1
ATOM 979 C C . LYS A 1 122 ? 12.429 -6.696 5.582 1.00 61.47 122 LYS A C 1
ATOM 981 O O . LYS A 1 122 ? 11.777 -7.729 5.437 1.00 61.47 122 LYS A O 1
ATOM 986 N N . ASN A 1 123 ? 13.191 -6.208 4.608 1.00 66.62 123 ASN A N 1
ATOM 987 C CA . ASN A 1 123 ? 13.285 -6.836 3.282 1.00 66.62 123 ASN A CA 1
ATOM 988 C C . ASN A 1 123 ? 13.645 -8.333 3.287 1.00 66.62 123 ASN A C 1
ATOM 990 O O . ASN A 1 123 ? 13.165 -9.075 2.435 1.00 66.62 123 ASN A O 1
ATOM 994 N N . LYS A 1 124 ? 14.371 -8.827 4.302 1.00 69.94 124 LYS A N 1
ATOM 995 C CA . LYS A 1 124 ? 14.680 -10.265 4.448 1.00 69.94 124 LYS A CA 1
ATOM 996 C C . LYS A 1 124 ? 13.438 -11.164 4.548 1.00 69.94 124 LYS A C 1
ATOM 998 O O . LYS A 1 124 ? 13.528 -12.356 4.268 1.00 69.94 124 LYS A O 1
ATOM 1003 N N . GLU A 1 125 ? 12.293 -10.621 4.961 1.00 78.69 125 GLU A N 1
ATOM 1004 C CA . GLU A 1 125 ? 11.043 -11.371 5.125 1.00 78.69 125 GLU A CA 1
ATOM 1005 C C . GLU A 1 125 ? 10.122 -11.279 3.884 1.00 78.69 125 GLU A C 1
ATOM 1007 O O . GLU A 1 125 ? 9.162 -12.048 3.807 1.00 78.69 125 GLU A O 1
ATOM 1012 N N . TRP A 1 126 ? 10.438 -10.432 2.885 1.00 82.81 126 TRP A N 1
ATOM 1013 C CA . TRP A 1 126 ? 9.610 -10.174 1.689 1.00 82.81 126 TRP A CA 1
ATOM 1014 C C . TRP A 1 126 ? 9.127 -11.455 1.002 1.00 82.81 126 TRP A C 1
ATOM 1016 O O . TRP A 1 126 ? 7.926 -11.681 0.872 1.00 82.81 126 TRP A O 1
ATOM 1026 N N . ASN A 1 127 ? 10.060 -12.329 0.605 1.00 81.44 127 ASN A N 1
ATOM 1027 C CA . ASN A 1 127 ? 9.745 -13.532 -0.170 1.00 81.44 127 ASN A CA 1
ATOM 1028 C C . ASN A 1 127 ? 8.840 -14.513 0.587 1.00 81.44 127 ASN A C 1
ATOM 1030 O O . ASN A 1 127 ? 8.015 -15.189 -0.025 1.00 81.44 127 ASN A O 1
ATOM 1034 N N . SER A 1 128 ? 9.016 -14.622 1.906 1.00 83.25 128 SER A N 1
ATOM 1035 C CA . SER A 1 128 ? 8.177 -15.483 2.744 1.00 83.25 128 SER A CA 1
ATOM 1036 C C . SER A 1 128 ? 6.782 -14.878 2.901 1.00 83.25 128 SER A C 1
ATOM 1038 O O . SER A 1 128 ? 5.778 -15.566 2.717 1.00 83.25 128 SER A O 1
ATOM 1040 N N . LEU A 1 129 ? 6.723 -13.569 3.163 1.00 84.12 129 LEU A N 1
ATOM 1041 C CA . LEU A 1 129 ? 5.478 -12.837 3.356 1.00 84.12 129 LEU A CA 1
ATOM 1042 C C . LEU A 1 129 ? 4.612 -12.845 2.093 1.00 84.12 129 LEU A C 1
ATOM 1044 O O . LEU A 1 129 ? 3.448 -13.226 2.167 1.00 84.12 129 LEU A O 1
ATOM 1048 N N . ILE A 1 130 ? 5.168 -12.483 0.932 1.00 83.19 130 ILE A N 1
ATOM 1049 C CA . ILE A 1 130 ? 4.384 -12.395 -0.306 1.00 83.19 130 ILE A CA 1
ATOM 1050 C C . ILE A 1 130 ? 3.850 -13.766 -0.736 1.00 83.19 130 ILE A C 1
ATOM 1052 O O . ILE A 1 130 ? 2.706 -13.876 -1.165 1.00 83.19 130 ILE A O 1
ATOM 1056 N N . LYS A 1 131 ? 4.630 -14.841 -0.541 1.00 84.25 131 LYS A N 1
ATOM 1057 C CA . LYS A 1 131 ? 4.159 -16.212 -0.786 1.00 84.25 131 LYS A CA 1
ATOM 1058 C C . LYS A 1 131 ? 2.999 -16.581 0.124 1.00 84.25 131 LYS A C 1
ATOM 1060 O O . LYS A 1 131 ? 2.068 -17.221 -0.347 1.00 84.25 131 LYS A O 1
ATOM 1065 N N . LYS A 1 132 ? 3.063 -16.206 1.402 1.00 85.19 132 LYS A N 1
ATOM 1066 C CA . LYS A 1 132 ? 1.979 -16.455 2.351 1.00 85.19 132 LYS A CA 1
ATOM 1067 C C . LYS A 1 132 ? 0.712 -15.703 1.941 1.00 85.19 132 LYS A C 1
ATOM 1069 O O . LYS A 1 132 ? -0.350 -16.295 1.871 1.00 85.19 132 LYS A O 1
ATOM 1074 N N . ILE A 1 133 ? 0.845 -14.418 1.622 1.00 81.88 133 ILE A N 1
ATOM 1075 C CA . ILE A 1 133 ? -0.280 -13.547 1.273 1.00 81.88 133 ILE A CA 1
ATOM 1076 C C . ILE A 1 133 ? -0.966 -13.971 -0.034 1.00 81.88 133 ILE A C 1
ATOM 1078 O O . ILE A 1 133 ? -2.185 -13.905 -0.113 1.00 81.88 133 ILE A O 1
ATOM 1082 N N . LEU A 1 134 ? -0.207 -14.395 -1.051 1.00 80.56 134 LEU A N 1
ATOM 1083 C CA . LEU A 1 134 ? -0.763 -14.732 -2.369 1.00 80.56 134 LEU A CA 1
ATOM 1084 C C . LEU A 1 134 ? -1.249 -16.186 -2.511 1.00 80.56 134 LEU A C 1
ATOM 1086 O O . LEU A 1 134 ? -1.928 -16.482 -3.489 1.00 80.56 134 LEU A O 1
ATOM 1090 N N . ASN A 1 135 ? -0.890 -17.095 -1.594 1.00 73.75 135 ASN A N 1
ATOM 1091 C CA . ASN A 1 135 ? -1.253 -18.523 -1.671 1.00 73.75 135 ASN A CA 1
ATOM 1092 C C . ASN A 1 135 ? -2.203 -18.997 -0.548 1.00 73.75 135 ASN A C 1
ATOM 1094 O O . ASN A 1 135 ? -2.441 -20.200 -0.436 1.00 73.75 135 ASN A O 1
ATOM 1098 N N .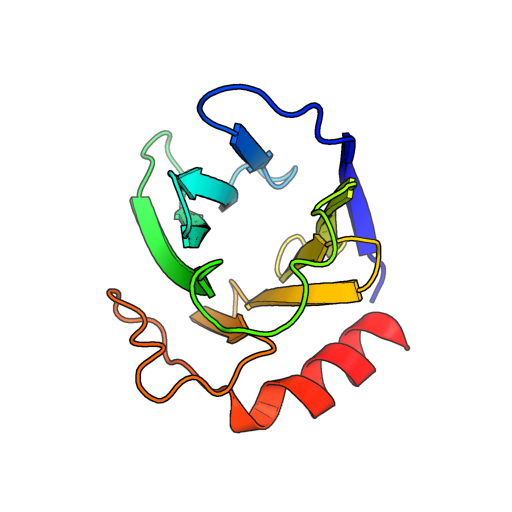 GLU A 1 136 ? -2.725 -18.091 0.284 1.00 53.97 136 GLU A N 1
ATOM 1099 C CA . GLU A 1 136 ? -3.748 -18.353 1.318 1.00 53.97 136 GLU A CA 1
ATOM 1100 C C . GLU A 1 136 ? -5.080 -17.698 0.968 1.00 53.97 136 GLU A C 1
ATOM 1102 O O . GLU A 1 136 ? -6.134 -18.194 1.421 1.00 53.97 136 GLU A O 1
#

Radius of gyration: 14.14 Å; chains: 1; bounding box: 34×33×33 Å

Sequence (136 aa):
MNLIIDKTIGLIPTKSNFVDSVAINKDYAVIFEINDATAYFYALDISNGKQKILDVLYIYNTTAILEPKKVSAIKIDWSDNYRYAILFINDDPHAIFDFEAKRGYNQVEYPSGISETGWSNKNKEWNSLIKKILNE

Foldseek 3Di:
DDKDFFDKDFDDDDDWDKDKGADPVRQKIKMWTDDPFWIKIWIFGCPPNDTDTLWMFTQDGNPPPDPPPPQGMWTWIADPVRQKIFIDGVNHTAKIHRNVQSEIEGPDVDVDRDGPHPRDYDNVCRVVVVCVVVVD